Protein AF-A0A938ZE72-F1 (afdb_monomer_lite)

Radius of gyration: 12.66 Å; chains: 1; bounding box: 31×26×32 Å

Sequence (88 aa):
MTIALSVCLETAVMIRIREIKQSGYMSDYLLESVKETADLIAYSGDTLLFDNKKSGAIFNKVAMAIAVMSFQPNGIEIFGFKFESRFE

pLDDT: mean 76.98, std 13.49, range [44.22, 94.12]

Secondary structure (DSSP, 8-state):
--HHHHHHHHHHHHHHHHHHHHHTS--HHHHHHHHHHHHHHHHHHHHTTT-TTTHHHHHHHHHHHHHHHTTSTT-EEETTEEE-----

Foldseek 3Di:
DCVVLVVVLVVLLVVLLVVCLVVLHDDPVLVVLLVVLVVVVVVCPPVLPPDPPCNVVNSNSNSSSLNVQLQPVQRDADPNDGRHHHHD

Structure (mmCIF, N/CA/C/O backbone):
data_AF-A0A938ZE72-F1
#
_entry.id   AF-A0A938ZE72-F1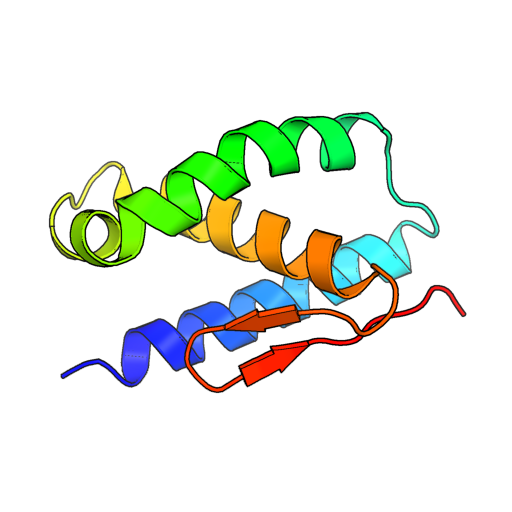
#
loop_
_atom_site.group_PDB
_atom_site.id
_atom_site.type_symbol
_atom_site.label_atom_id
_atom_site.label_alt_id
_atom_site.label_comp_id
_atom_site.label_asym_id
_atom_site.label_entity_id
_atom_site.label_seq_id
_atom_site.pdbx_PDB_ins_code
_atom_site.Cartn_x
_atom_site.Cartn_y
_atom_site.Cartn_z
_atom_site.occupancy
_atom_site.B_iso_or_equiv
_atom_site.auth_seq_id
_atom_site.auth_comp_id
_atom_site.auth_asym_id
_atom_site.auth_atom_id
_atom_site.pdbx_PDB_model_num
ATOM 1 N N . MET A 1 1 ? 12.598 -12.351 -15.507 1.00 44.22 1 MET A N 1
ATOM 2 C CA . MET A 1 1 ? 13.467 -12.071 -14.342 1.00 44.22 1 MET A CA 1
ATOM 3 C C . MET A 1 1 ? 12.760 -11.006 -13.509 1.00 44.22 1 MET A C 1
ATOM 5 O O . MET A 1 1 ? 13.115 -9.843 -13.569 1.00 44.22 1 MET A O 1
ATOM 9 N N . THR A 1 2 ? 11.671 -11.400 -12.841 1.00 56.25 2 THR A N 1
ATOM 10 C CA . THR A 1 2 ? 10.620 -10.465 -12.368 1.00 56.25 2 THR A CA 1
ATOM 11 C C . THR A 1 2 ? 10.196 -10.736 -10.916 1.00 56.25 2 THR A C 1
ATOM 13 O O . THR A 1 2 ? 9.534 -9.910 -10.302 1.00 56.25 2 THR A O 1
ATOM 16 N N . ILE A 1 3 ? 10.634 -11.869 -10.350 1.00 61.66 3 ILE A N 1
ATOM 17 C CA . ILE A 1 3 ? 10.239 -12.375 -9.023 1.00 61.66 3 ILE A CA 1
ATOM 18 C C . ILE A 1 3 ? 10.841 -11.533 -7.887 1.00 61.66 3 ILE A C 1
ATOM 20 O O . ILE A 1 3 ? 10.205 -11.317 -6.863 1.00 61.66 3 ILE A O 1
ATOM 24 N N . ALA A 1 4 ? 12.063 -11.019 -8.059 1.00 71.31 4 ALA A N 1
ATOM 25 C CA . ALA A 1 4 ? 12.734 -10.265 -7.000 1.00 71.31 4 ALA A CA 1
ATOM 26 C C . ALA A 1 4 ? 12.021 -8.937 -6.692 1.00 71.31 4 ALA A C 1
ATOM 28 O O . ALA A 1 4 ? 11.863 -8.578 -5.530 1.00 71.31 4 ALA A O 1
ATOM 29 N N . LEU A 1 5 ? 11.545 -8.230 -7.722 1.00 73.31 5 LEU A N 1
ATOM 30 C CA . LEU A 1 5 ? 10.867 -6.947 -7.542 1.00 73.31 5 LEU A CA 1
ATOM 31 C C . LEU A 1 5 ? 9.497 -7.119 -6.882 1.00 73.31 5 LEU A C 1
ATOM 33 O O . LEU A 1 5 ? 9.146 -6.342 -5.999 1.00 73.31 5 LEU A O 1
ATOM 37 N N . SER A 1 6 ? 8.748 -8.147 -7.282 1.00 75.88 6 SER A N 1
ATOM 38 C CA . SER A 1 6 ? 7.421 -8.418 -6.736 1.00 75.88 6 SER A CA 1
ATOM 39 C C . SER A 1 6 ? 7.486 -8.832 -5.259 1.00 75.88 6 SER A C 1
ATOM 41 O O . SER A 1 6 ? 6.690 -8.344 -4.465 1.00 75.88 6 SER A O 1
ATOM 43 N N . VAL A 1 7 ? 8.493 -9.622 -4.862 1.00 82.31 7 VAL A N 1
ATOM 44 C CA . VAL A 1 7 ? 8.737 -9.994 -3.452 1.00 82.31 7 VAL A CA 1
ATOM 45 C C . VAL A 1 7 ? 9.217 -8.799 -2.617 1.00 82.31 7 VAL A C 1
ATOM 47 O O . VAL A 1 7 ? 8.773 -8.599 -1.484 1.00 82.31 7 VAL A O 1
ATOM 50 N N . CYS A 1 8 ? 10.09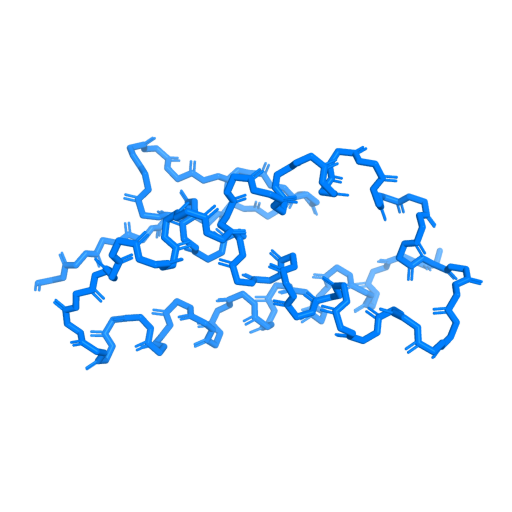6 -7.954 -3.169 1.00 85.69 8 CYS A N 1
ATOM 51 C CA . CYS A 1 8 ? 10.483 -6.708 -2.506 1.00 85.69 8 CYS A CA 1
ATOM 52 C C . CYS A 1 8 ? 9.268 -5.798 -2.288 1.00 85.69 8 CYS A C 1
ATOM 54 O O . CYS A 1 8 ? 9.135 -5.196 -1.222 1.00 85.69 8 CYS A O 1
ATOM 56 N N . LEU A 1 9 ? 8.389 -5.693 -3.290 1.00 84.62 9 LEU A N 1
ATOM 57 C CA . LEU A 1 9 ? 7.191 -4.866 -3.214 1.00 84.62 9 LEU A CA 1
ATOM 58 C C . LEU A 1 9 ? 6.218 -5.396 -2.165 1.00 84.62 9 LEU A C 1
ATOM 60 O O . LEU A 1 9 ? 5.767 -4.618 -1.333 1.00 84.62 9 LEU A O 1
ATOM 64 N N . GLU A 1 10 ? 5.959 -6.702 -2.149 1.00 89.88 10 GLU A N 1
ATOM 65 C CA . GLU A 1 10 ? 5.155 -7.353 -1.111 1.00 89.88 10 GLU A CA 1
ATOM 66 C C . GLU A 1 10 ? 5.677 -7.013 0.291 1.00 89.88 10 GLU A C 1
ATOM 68 O O . GLU A 1 10 ? 4.930 -6.533 1.144 1.00 89.88 10 GLU A O 1
ATOM 73 N N . THR A 1 11 ? 6.984 -7.172 0.511 1.00 91.00 11 THR A N 1
ATOM 74 C CA . THR A 1 11 ? 7.612 -6.859 1.802 1.00 91.00 11 THR A CA 1
ATOM 75 C C . THR A 1 11 ? 7.434 -5.383 2.169 1.00 91.00 11 THR A C 1
ATOM 77 O O . THR A 1 11 ? 7.079 -5.057 3.303 1.00 91.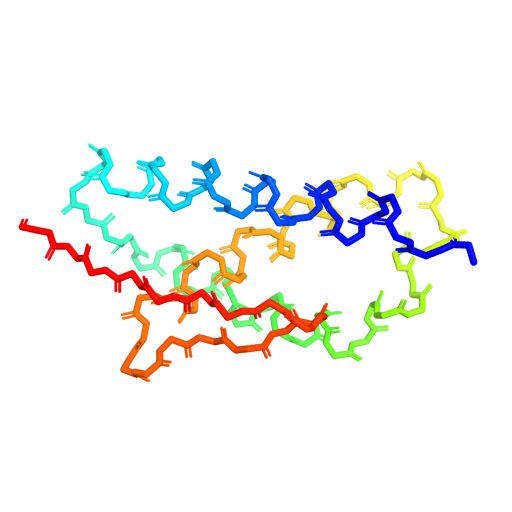00 11 THR A O 1
ATOM 80 N N . ALA A 1 12 ? 7.641 -4.474 1.212 1.00 91.06 12 ALA A N 1
ATOM 81 C CA . ALA A 1 12 ? 7.469 -3.042 1.431 1.00 91.06 12 ALA A CA 1
ATOM 82 C C . ALA A 1 12 ? 6.016 -2.679 1.777 1.00 91.06 12 ALA A C 1
ATOM 84 O O . ALA A 1 12 ? 5.786 -1.894 2.696 1.00 91.06 12 ALA A O 1
ATOM 85 N N . VAL A 1 13 ? 5.040 -3.280 1.092 1.00 92.06 13 VAL A N 1
ATOM 86 C CA . VAL A 1 13 ? 3.607 -3.105 1.371 1.00 92.06 13 VAL A CA 1
ATOM 87 C C . VAL A 1 13 ? 3.278 -3.549 2.795 1.00 92.06 13 VAL A C 1
ATOM 89 O O . VAL A 1 13 ? 2.637 -2.805 3.536 1.00 92.06 13 VAL A O 1
ATOM 92 N N . MET A 1 14 ? 3.772 -4.713 3.220 1.00 92.50 14 MET A N 1
ATOM 93 C CA . MET A 1 14 ? 3.532 -5.237 4.569 1.00 92.50 14 MET A CA 1
ATOM 94 C C . MET A 1 14 ? 4.098 -4.323 5.665 1.00 92.50 14 MET A C 1
ATOM 96 O O . MET A 1 14 ? 3.447 -4.115 6.693 1.00 92.50 14 MET A O 1
ATOM 100 N N . ILE A 1 15 ? 5.271 -3.721 5.441 1.00 93.06 15 ILE A N 1
ATOM 101 C CA . ILE A 1 15 ? 5.839 -2.716 6.354 1.00 93.06 15 ILE A CA 1
ATOM 102 C C . ILE A 1 15 ? 4.904 -1.504 6.463 1.00 93.06 15 ILE A C 1
ATOM 104 O O . ILE A 1 15 ? 4.586 -1.082 7.573 1.00 93.06 15 ILE A O 1
ATOM 108 N N . ARG A 1 16 ? 4.398 -0.984 5.338 1.00 91.81 16 ARG A N 1
ATOM 109 C CA . ARG A 1 16 ? 3.472 0.163 5.336 1.00 91.81 16 ARG A CA 1
ATOM 110 C C . ARG A 1 16 ? 2.142 -0.147 6.018 1.00 91.81 16 ARG A C 1
ATOM 112 O O . ARG A 1 16 ? 1.660 0.672 6.793 1.00 91.81 16 ARG A O 1
ATOM 119 N N . ILE A 1 17 ? 1.572 -1.332 5.796 1.00 92.25 17 ILE A N 1
ATOM 120 C CA . ILE A 1 17 ? 0.357 -1.780 6.497 1.00 92.25 17 ILE A CA 1
ATOM 121 C C . ILE A 1 17 ? 0.584 -1.761 8.011 1.00 92.25 17 ILE A C 1
ATOM 123 O O . ILE A 1 17 ? -0.262 -1.273 8.760 1.00 92.25 17 ILE A O 1
ATOM 127 N N . ARG A 1 18 ? 1.738 -2.258 8.472 1.00 92.00 18 ARG A N 1
ATOM 128 C CA . ARG A 1 18 ? 2.094 -2.240 9.894 1.00 92.00 18 ARG A CA 1
ATOM 129 C C . ARG A 1 18 ? 2.214 -0.818 10.437 1.00 92.00 18 ARG A C 1
ATOM 131 O O . ARG A 1 18 ? 1.686 -0.561 11.513 1.00 92.00 18 ARG A O 1
ATOM 138 N N . GLU A 1 19 ? 2.872 0.087 9.717 1.00 90.06 19 GLU A N 1
ATOM 139 C CA . GLU A 1 19 ? 2.992 1.501 10.105 1.00 90.06 19 GLU A CA 1
ATOM 140 C C . GLU A 1 19 ? 1.615 2.168 10.231 1.00 90.06 19 GLU A C 1
ATOM 142 O O . GLU A 1 19 ? 1.331 2.830 11.229 1.00 90.06 19 GLU A O 1
ATOM 147 N N . ILE A 1 20 ? 0.725 1.927 9.264 1.00 89.56 20 ILE A N 1
ATOM 148 C CA . ILE A 1 20 ? -0.657 2.416 9.287 1.00 89.56 20 ILE A CA 1
ATOM 149 C C . ILE A 1 20 ? -1.395 1.877 10.517 1.00 89.56 20 ILE A C 1
ATOM 151 O O . ILE A 1 20 ? -1.980 2.652 11.272 1.00 89.56 20 ILE A O 1
ATOM 155 N N . LYS A 1 21 ? -1.335 0.563 10.769 1.00 89.88 21 LYS A N 1
ATOM 156 C CA . LYS A 1 21 ? -1.962 -0.040 11.954 1.00 89.88 21 LYS A CA 1
ATOM 157 C C . LYS A 1 21 ? -1.412 0.551 13.254 1.00 89.88 21 LYS A C 1
ATOM 159 O O . LYS A 1 21 ? -2.188 0.848 14.153 1.00 89.88 21 LYS A O 1
ATOM 164 N N . GLN A 1 22 ? -0.098 0.764 13.344 1.00 89.25 22 GLN A N 1
ATOM 165 C CA . GLN A 1 22 ? 0.547 1.374 14.512 1.00 89.25 22 GLN A CA 1
ATOM 166 C C . GLN A 1 22 ? 0.117 2.823 14.741 1.00 89.25 22 GLN A C 1
ATOM 168 O O . GLN A 1 22 ? 0.018 3.248 15.888 1.00 89.25 22 GLN A O 1
ATOM 173 N N . SER A 1 23 ? -0.150 3.576 13.671 1.00 85.75 23 SER A N 1
ATOM 174 C CA . SER A 1 23 ? -0.675 4.938 13.790 1.00 85.75 23 SER A CA 1
ATOM 175 C C . SER A 1 23 ? -2.125 4.981 14.288 1.00 85.75 23 SER A C 1
ATOM 177 O O . SER A 1 23 ? -2.551 6.003 14.816 1.00 85.75 23 SER A O 1
ATOM 179 N N . GLY A 1 24 ? -2.872 3.878 14.159 1.00 81.81 24 GLY A N 1
ATOM 180 C CA . GLY A 1 24 ? -4.250 3.742 14.640 1.00 81.81 24 GLY A CA 1
ATOM 181 C C . GLY A 1 24 ? -5.303 4.465 13.795 1.00 81.81 24 GLY A C 1
ATOM 182 O O . GLY A 1 24 ? -6.489 4.358 14.092 1.00 81.81 24 GLY A O 1
ATOM 183 N N . TYR A 1 25 ? -4.908 5.188 12.744 1.00 77.56 25 TYR A N 1
ATOM 184 C CA . TYR A 1 25 ? -5.832 5.849 11.827 1.00 77.56 25 TYR A CA 1
ATOM 185 C C . TYR A 1 25 ? -5.225 5.983 10.428 1.00 77.56 25 TYR A C 1
ATOM 187 O O . TYR A 1 25 ? -4.011 6.045 10.256 1.00 77.56 25 TYR A O 1
ATOM 195 N N . MET A 1 26 ? -6.081 6.061 9.409 1.00 79.75 26 MET A N 1
ATOM 196 C CA . MET A 1 26 ? -5.665 6.450 8.063 1.00 79.75 26 MET A CA 1
ATOM 197 C C . MET A 1 26 ? -5.906 7.945 7.891 1.00 79.75 26 MET A C 1
ATOM 199 O O . MET A 1 26 ? -7.044 8.389 8.006 1.00 79.75 26 MET A O 1
ATOM 203 N N . SER A 1 27 ? -4.854 8.733 7.659 1.00 76.88 27 SER A N 1
ATOM 204 C CA . SER A 1 27 ? -5.020 10.175 7.457 1.00 76.88 27 SER A CA 1
ATOM 205 C C . SER A 1 27 ? -5.644 10.484 6.091 1.00 76.88 27 SER A C 1
ATOM 207 O O . SER A 1 27 ? -5.365 9.802 5.102 1.00 76.88 27 SER A O 1
ATOM 209 N N . ASP A 1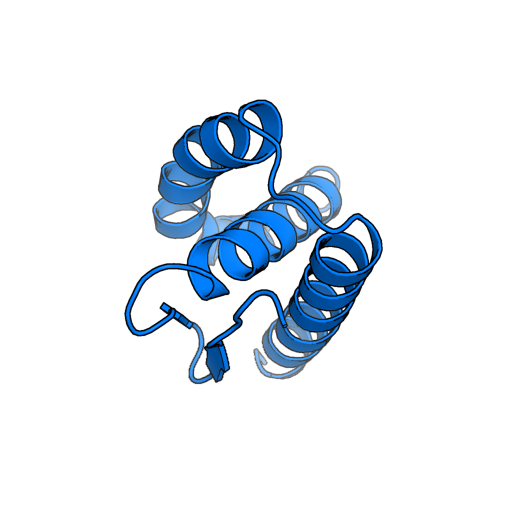 28 ? -6.432 11.558 6.008 1.00 73.12 28 ASP A N 1
ATOM 210 C CA . ASP A 1 28 ? -7.009 12.027 4.737 1.00 73.12 28 ASP A CA 1
ATOM 211 C C . ASP A 1 28 ? -5.921 12.366 3.704 1.00 73.12 28 ASP A C 1
ATOM 213 O O . ASP A 1 28 ? -6.069 12.100 2.513 1.00 73.12 28 ASP A O 1
ATOM 217 N N . TYR A 1 29 ? -4.769 12.851 4.177 1.00 67.38 29 TYR A N 1
ATOM 218 C CA . TYR A 1 29 ? -3.582 13.101 3.358 1.00 67.38 29 TYR A CA 1
ATOM 219 C C . TYR A 1 29 ? -3.028 11.826 2.698 1.00 67.38 29 TYR A C 1
ATOM 221 O O . TYR A 1 29 ? -2.594 11.856 1.542 1.00 67.38 29 TYR A O 1
ATOM 229 N N . LEU A 1 30 ? -3.050 10.691 3.410 1.00 70.50 30 LEU A N 1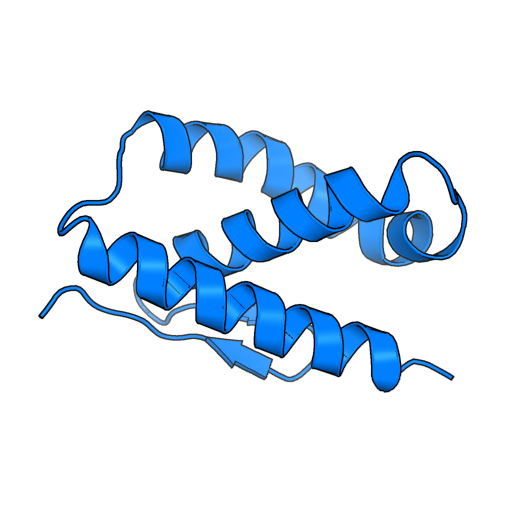
ATOM 230 C CA . LEU A 1 30 ? -2.653 9.399 2.845 1.00 70.50 30 LEU A CA 1
ATOM 231 C C . LEU A 1 30 ? -3.637 8.966 1.756 1.00 70.50 30 LEU A C 1
ATOM 233 O O . LEU A 1 30 ? -3.198 8.529 0.696 1.00 70.50 30 LEU A O 1
ATOM 237 N N . LEU A 1 31 ? -4.943 9.136 1.980 1.00 72.44 31 LEU A N 1
ATOM 238 C CA . LEU A 1 31 ? -5.981 8.799 0.999 1.00 72.44 31 LEU A CA 1
ATOM 239 C C . LEU A 1 31 ? -5.880 9.646 -0.279 1.00 72.44 31 LEU A C 1
ATOM 241 O O . LEU A 1 31 ? -6.027 9.115 -1.380 1.00 72.44 31 LEU A O 1
ATOM 245 N N . GLU A 1 32 ? -5.599 10.942 -0.155 1.00 71.69 32 GLU A N 1
ATOM 246 C CA . GLU A 1 32 ? -5.422 11.841 -1.299 1.00 71.69 32 GLU A CA 1
ATOM 247 C C . GLU A 1 32 ? -4.162 11.493 -2.107 1.00 71.69 32 GLU A C 1
ATOM 249 O O . GLU A 1 32 ? -4.226 11.332 -3.327 1.00 71.69 32 GLU A O 1
ATOM 254 N N . SER A 1 33 ? -3.049 11.222 -1.418 1.00 66.62 33 SER A N 1
ATOM 255 C CA . SER A 1 33 ? -1.784 10.797 -2.040 1.00 66.62 33 SER A CA 1
ATOM 256 C C . SER A 1 33 ? -1.901 9.473 -2.812 1.00 66.62 33 SER A C 1
ATOM 258 O O . SER A 1 33 ? -1.153 9.216 -3.761 1.00 66.62 33 SER A O 1
ATOM 260 N N . VAL A 1 34 ? -2.838 8.605 -2.419 1.00 71.12 34 VAL A N 1
ATOM 261 C CA . VAL A 1 34 ? -3.085 7.318 -3.088 1.00 71.12 34 VAL A CA 1
ATOM 262 C C . VAL A 1 34 ? -3.782 7.510 -4.425 1.00 71.12 34 VAL A C 1
ATOM 264 O O . VAL A 1 34 ? -3.440 6.797 -5.364 1.00 71.12 34 VAL A O 1
ATOM 267 N N . LYS A 1 35 ? -4.695 8.483 -4.555 1.00 70.62 35 LYS A N 1
ATOM 268 C CA . LYS A 1 35 ? -5.369 8.768 -5.833 1.00 70.62 35 LYS A CA 1
ATOM 269 C C . LYS A 1 35 ? -4.369 9.161 -6.915 1.00 70.62 35 LYS A C 1
ATOM 271 O O . LYS A 1 35 ? -4.384 8.576 -7.990 1.00 70.62 35 LYS A O 1
ATOM 276 N N . GLU A 1 36 ? -3.436 10.053 -6.590 1.00 66.56 36 GLU A N 1
ATOM 277 C CA . GLU A 1 36 ? -2.352 10.451 -7.502 1.00 66.56 36 GLU A CA 1
ATOM 278 C C . GLU A 1 36 ? -1.429 9.277 -7.870 1.00 66.56 36 GLU A C 1
ATOM 280 O O . GLU A 1 36 ? -0.800 9.255 -8.928 1.00 66.56 36 GLU A O 1
ATOM 285 N N . THR A 1 37 ? -1.332 8.286 -6.983 1.00 67.19 37 THR A N 1
ATOM 286 C CA . THR A 1 37 ? -0.462 7.124 -7.165 1.00 67.19 37 THR A CA 1
ATOM 287 C C . THR A 1 37 ? -1.161 5.967 -7.882 1.00 67.19 37 THR A C 1
ATOM 289 O O . THR A 1 37 ? -0.483 5.170 -8.522 1.00 67.19 37 THR A O 1
ATOM 292 N N . ALA A 1 38 ? -2.490 5.865 -7.841 1.00 63.25 38 ALA A N 1
ATOM 293 C CA . ALA A 1 38 ? -3.245 4.851 -8.577 1.00 63.25 38 ALA A CA 1
ATOM 294 C C . ALA A 1 38 ? -3.045 4.996 -10.095 1.00 63.25 38 ALA A C 1
ATOM 296 O O . ALA A 1 38 ? -2.768 4.006 -10.777 1.00 63.25 38 ALA A O 1
ATOM 297 N N . ASP A 1 39 ? -3.053 6.236 -10.592 1.00 62.84 39 ASP A N 1
ATOM 298 C CA . ASP A 1 39 ? -2.724 6.553 -11.987 1.00 62.84 39 ASP A CA 1
ATOM 299 C C . ASP A 1 39 ? -1.280 6.152 -12.324 1.00 62.84 39 ASP A C 1
ATOM 301 O O . ASP A 1 39 ? -0.995 5.607 -13.394 1.00 62.84 39 ASP A O 1
ATOM 305 N N . LEU A 1 40 ? -0.359 6.333 -11.369 1.00 62.66 40 LEU A N 1
ATOM 306 C CA . LEU A 1 40 ? 1.020 5.873 -11.505 1.00 62.66 40 LEU A CA 1
ATOM 307 C C . LEU A 1 40 ? 1.122 4.347 -11.494 1.00 62.66 40 LEU A C 1
ATOM 309 O O . LEU A 1 40 ? 1.909 3.827 -12.270 1.00 62.66 40 LEU A O 1
ATOM 313 N N . ILE A 1 41 ? 0.365 3.606 -10.683 1.00 63.50 41 ILE A N 1
ATOM 314 C CA . ILE A 1 41 ? 0.402 2.131 -10.665 1.00 63.50 41 ILE A CA 1
ATOM 315 C C . ILE A 1 41 ? -0.015 1.565 -12.024 1.00 63.50 41 ILE A C 1
ATOM 317 O O . ILE A 1 41 ? 0.675 0.690 -12.549 1.00 63.50 41 ILE A O 1
ATOM 321 N N . ALA A 1 42 ? -1.087 2.101 -12.615 1.00 61.62 42 ALA A N 1
ATOM 322 C CA . ALA A 1 42 ? -1.554 1.695 -13.939 1.00 61.62 42 ALA A CA 1
ATOM 323 C C . ALA A 1 42 ? -0.509 1.970 -15.037 1.00 61.62 42 ALA A C 1
ATOM 325 O O . ALA A 1 42 ? -0.359 1.178 -15.964 1.00 61.62 42 ALA A O 1
ATOM 326 N N . TYR A 1 43 ? 0.251 3.062 -14.907 1.00 54.09 43 TYR A N 1
ATOM 327 C CA . TYR A 1 43 ? 1.274 3.477 -15.872 1.00 54.09 43 TYR A CA 1
ATOM 328 C C . TYR A 1 43 ? 2.671 2.861 -15.623 1.00 54.09 43 TYR A C 1
ATOM 330 O O . TYR A 1 43 ? 3.498 2.753 -16.530 1.00 54.09 43 TYR A O 1
ATOM 338 N N . SER A 1 44 ? 2.983 2.469 -14.384 1.00 54.59 44 SER A N 1
ATOM 339 C CA . SER A 1 44 ? 4.360 2.195 -13.937 1.00 54.59 44 SER A CA 1
ATOM 340 C C . SER A 1 44 ? 4.752 0.726 -13.911 1.00 54.59 44 SER A C 1
ATOM 342 O O . SER A 1 44 ? 5.887 0.447 -13.531 1.00 54.59 44 SER A O 1
ATOM 344 N N . GLY A 1 45 ? 3.889 -0.198 -14.347 1.00 55.22 45 GLY A N 1
ATOM 345 C CA . GLY A 1 45 ? 4.293 -1.593 -14.566 1.00 55.22 45 GLY A CA 1
ATOM 346 C C . GLY A 1 45 ? 5.575 -1.693 -15.408 1.00 55.22 45 GLY A C 1
ATOM 347 O O . GLY A 1 45 ? 6.494 -2.420 -15.037 1.00 55.22 45 GLY A O 1
ATOM 348 N N . ASP A 1 46 ? 5.682 -0.853 -16.444 1.00 53.34 46 ASP A N 1
ATOM 349 C CA . ASP A 1 46 ? 6.893 -0.712 -17.261 1.00 53.34 46 ASP A CA 1
ATOM 350 C C . ASP A 1 46 ? 7.881 0.326 -16.696 1.00 53.34 46 ASP A C 1
ATOM 352 O O . ASP A 1 46 ? 9.086 0.096 -16.680 1.00 53.34 46 ASP A O 1
ATOM 356 N N . THR A 1 47 ? 7.411 1.464 -16.173 1.00 54.62 47 THR A N 1
ATOM 357 C CA . THR A 1 47 ? 8.304 2.577 -15.773 1.00 54.62 47 THR A CA 1
ATOM 358 C C . THR A 1 47 ? 9.131 2.281 -14.511 1.00 54.62 47 THR A C 1
ATOM 360 O O . THR A 1 47 ? 10.256 2.770 -14.383 1.00 54.62 47 THR A O 1
ATOM 363 N N . LEU A 1 48 ? 8.635 1.435 -13.597 1.00 58.28 48 LEU A N 1
ATOM 364 C CA . LEU A 1 48 ? 9.384 0.969 -12.417 1.00 58.28 48 LEU A CA 1
ATOM 365 C C . LEU A 1 48 ? 10.703 0.269 -12.789 1.00 58.28 48 LEU A C 1
ATOM 367 O O . LEU A 1 48 ? 11.626 0.256 -11.974 1.00 58.28 48 LEU A O 1
ATOM 371 N N . LEU A 1 49 ? 10.796 -0.295 -13.999 1.00 52.69 49 LEU A N 1
ATOM 372 C CA . LEU A 1 49 ? 11.917 -1.124 -14.441 1.00 52.69 49 LEU A CA 1
ATOM 373 C C . LEU A 1 49 ? 13.057 -0.343 -15.121 1.00 52.69 49 LEU A C 1
ATOM 375 O O . LEU A 1 49 ? 14.156 -0.889 -15.215 1.00 52.69 49 LEU A O 1
ATOM 379 N N . PHE A 1 50 ? 12.845 0.903 -15.576 1.00 53.28 50 PHE A N 1
ATOM 380 C CA . PHE A 1 50 ? 13.769 1.546 -16.532 1.00 53.28 50 PHE A CA 1
ATOM 381 C C . PHE A 1 50 ? 14.389 2.900 -16.127 1.00 53.28 50 PHE A C 1
ATOM 383 O O . PHE A 1 50 ? 15.257 3.374 -16.858 1.00 53.28 50 PHE A O 1
ATOM 390 N N . ASP A 1 51 ? 14.043 3.520 -14.987 1.00 50.47 51 ASP A N 1
ATOM 391 C CA . ASP A 1 51 ? 14.656 4.805 -14.575 1.00 50.47 51 ASP A CA 1
ATOM 392 C C . ASP A 1 51 ? 15.256 4.784 -13.151 1.00 50.47 51 ASP A C 1
ATOM 394 O O . ASP A 1 51 ? 14.572 4.955 -12.139 1.00 50.47 51 ASP A O 1
ATOM 398 N N . ASN A 1 52 ? 16.580 4.608 -13.077 1.00 55.34 52 ASN A N 1
ATOM 399 C CA . ASN A 1 52 ? 17.358 4.332 -11.859 1.00 55.34 52 ASN A CA 1
ATOM 400 C C . ASN A 1 52 ? 17.351 5.436 -10.781 1.00 55.34 52 ASN A C 1
ATOM 402 O O . ASN A 1 52 ? 17.733 5.160 -9.646 1.00 55.34 52 ASN A O 1
ATOM 406 N N . LYS A 1 53 ? 16.951 6.680 -11.091 1.00 53.59 53 LYS A N 1
ATOM 407 C CA . LYS A 1 53 ? 16.892 7.775 -10.092 1.00 53.59 53 LYS A CA 1
ATOM 408 C C . LYS A 1 53 ? 15.491 8.044 -9.545 1.00 53.59 53 LYS A C 1
ATOM 410 O O . LYS A 1 53 ? 15.372 8.553 -8.433 1.00 53.59 53 LYS A O 1
ATOM 415 N N . LYS A 1 54 ? 14.437 7.711 -10.296 1.00 59.75 54 LYS A N 1
ATOM 416 C CA . LYS A 1 54 ? 13.036 7.895 -9.873 1.00 59.75 54 LYS A CA 1
ATOM 417 C C . LYS A 1 54 ? 12.388 6.597 -9.391 1.00 59.75 54 LYS A C 1
ATOM 419 O O . LYS A 1 54 ? 11.395 6.661 -8.667 1.00 59.75 54 LYS A O 1
ATOM 424 N N . SER A 1 55 ? 12.976 5.443 -9.713 1.00 66.50 55 SER A N 1
ATOM 425 C CA . SER A 1 55 ? 12.449 4.117 -9.374 1.00 66.50 55 SER A CA 1
ATOM 426 C C . SER A 1 55 ? 12.205 3.924 -7.877 1.00 66.50 55 SER A C 1
ATOM 428 O O . SER A 1 55 ? 11.130 3.475 -7.502 1.00 66.50 55 SER A O 1
ATOM 430 N N . GLY A 1 56 ? 13.134 4.328 -7.003 1.00 69.06 56 GLY A N 1
ATOM 431 C CA . GLY A 1 56 ? 12.983 4.152 -5.552 1.00 69.06 56 GLY A CA 1
ATOM 432 C C . GLY A 1 56 ? 11.853 4.988 -4.936 1.00 69.06 56 GLY A C 1
ATOM 433 O O . GLY A 1 56 ? 11.132 4.521 -4.054 1.00 69.06 56 GLY A O 1
ATOM 434 N N . ALA A 1 57 ? 11.659 6.221 -5.413 1.00 74.94 57 ALA A N 1
ATOM 435 C CA . ALA A 1 57 ? 10.563 7.076 -4.957 1.00 74.94 57 ALA A CA 1
ATOM 436 C C . ALA A 1 57 ? 9.208 6.550 -5.451 1.00 74.94 57 ALA A C 1
ATOM 438 O O . ALA A 1 57 ? 8.250 6.498 -4.682 1.00 74.94 57 ALA A O 1
ATOM 439 N N . ILE A 1 58 ? 9.148 6.107 -6.710 1.00 77.62 58 ILE A N 1
ATOM 440 C CA . ILE A 1 58 ? 7.950 5.495 -7.297 1.00 77.62 58 ILE A CA 1
ATOM 441 C C . ILE A 1 58 ? 7.618 4.188 -6.573 1.00 77.62 58 ILE A C 1
ATOM 443 O O . ILE A 1 58 ? 6.478 3.996 -6.175 1.00 77.62 58 ILE A O 1
ATOM 447 N N . PHE A 1 59 ? 8.607 3.335 -6.306 1.00 81.88 59 PHE A N 1
ATOM 448 C CA . PHE A 1 59 ? 8.428 2.080 -5.578 1.00 81.88 59 PHE A CA 1
ATOM 449 C C . PHE A 1 59 ? 7.814 2.299 -4.192 1.00 81.88 59 PHE A C 1
ATOM 451 O O . PHE A 1 59 ? 6.834 1.651 -3.836 1.00 81.88 59 PHE A O 1
ATOM 458 N N . ASN A 1 60 ? 8.341 3.260 -3.426 1.00 82.75 60 ASN A N 1
ATOM 459 C CA . ASN A 1 60 ? 7.795 3.595 -2.112 1.00 82.75 60 ASN A CA 1
ATOM 460 C C . ASN A 1 60 ? 6.358 4.122 -2.190 1.00 82.75 60 ASN A C 1
ATOM 462 O O . ASN A 1 60 ? 5.530 3.752 -1.358 1.00 82.75 60 ASN A O 1
ATOM 466 N N . LYS A 1 61 ? 6.058 4.965 -3.186 1.00 83.31 61 LYS A N 1
ATOM 467 C CA . LYS A 1 61 ? 4.699 5.463 -3.421 1.00 83.31 61 LYS A CA 1
ATOM 468 C C . LYS A 1 61 ? 3.747 4.320 -3.759 1.00 83.31 61 LYS A C 1
ATOM 470 O O . LYS A 1 61 ? 2.700 4.209 -3.133 1.00 83.31 61 LYS A O 1
ATOM 475 N N . VAL A 1 62 ? 4.134 3.438 -4.679 1.00 84.50 62 VAL A N 1
ATOM 476 C CA . VAL A 1 62 ? 3.346 2.260 -5.067 1.00 84.50 62 VAL A CA 1
ATOM 477 C C . VAL A 1 62 ? 3.095 1.353 -3.862 1.00 84.50 62 VAL A C 1
ATOM 479 O O . VAL A 1 62 ? 1.952 0.974 -3.621 1.00 84.50 62 VAL A O 1
ATOM 482 N N . ALA A 1 63 ? 4.119 1.071 -3.052 1.00 88.69 63 ALA A N 1
ATOM 483 C CA . ALA A 1 63 ? 3.965 0.274 -1.837 1.00 88.69 63 ALA A CA 1
ATOM 484 C C . ALA A 1 63 ? 2.976 0.910 -0.842 1.00 88.69 63 ALA A C 1
ATOM 486 O O . ALA A 1 63 ? 2.119 0.217 -0.298 1.00 88.69 63 ALA A O 1
ATOM 487 N N . MET A 1 64 ? 3.053 2.230 -0.633 1.00 88.31 64 MET A N 1
ATOM 488 C CA . MET A 1 64 ? 2.107 2.955 0.222 1.00 88.31 64 MET A CA 1
ATOM 489 C C . MET A 1 64 ? 0.682 2.918 -0.342 1.00 88.31 64 MET A C 1
ATOM 491 O O . MET A 1 64 ? -0.271 2.686 0.397 1.00 88.31 64 MET A O 1
ATOM 495 N N . ALA A 1 65 ? 0.528 3.102 -1.652 1.00 86.69 65 ALA A N 1
ATOM 496 C CA . ALA A 1 65 ? -0.771 3.086 -2.306 1.00 86.69 65 ALA A CA 1
ATOM 497 C C . ALA A 1 65 ? -1.460 1.720 -2.195 1.00 86.69 65 ALA A C 1
ATOM 499 O O . ALA A 1 65 ? -2.628 1.652 -1.819 1.00 86.69 65 ALA A O 1
ATOM 500 N N . ILE A 1 66 ? -0.726 0.631 -2.437 1.00 88.88 66 ILE A N 1
ATOM 501 C CA . ILE A 1 66 ? -1.233 -0.734 -2.238 1.00 88.88 66 ILE A CA 1
ATOM 502 C C . ILE A 1 66 ? -1.581 -0.963 -0.761 1.00 88.88 66 ILE A C 1
ATOM 504 O O . ILE A 1 66 ? -2.641 -1.510 -0.461 1.00 88.88 66 ILE A O 1
ATOM 508 N N . ALA A 1 67 ? -0.736 -0.504 0.168 1.00 91.31 67 ALA A N 1
ATOM 509 C CA . ALA A 1 67 ? -0.998 -0.634 1.596 1.00 91.31 67 ALA A CA 1
ATOM 510 C C . ALA A 1 67 ? -2.300 0.062 2.007 1.00 91.31 67 ALA A C 1
ATOM 512 O O . ALA A 1 67 ? -3.111 -0.555 2.686 1.00 91.31 67 ALA A O 1
ATOM 513 N N . VAL A 1 68 ? -2.552 1.290 1.552 1.00 89.31 68 VAL A N 1
ATOM 514 C CA . VAL A 1 68 ? -3.818 2.000 1.802 1.00 89.31 68 VAL A CA 1
ATOM 515 C C . VAL A 1 68 ? -5.004 1.283 1.156 1.00 89.31 68 VAL A C 1
ATOM 517 O O . VAL A 1 68 ? -6.022 1.071 1.814 1.00 89.31 68 VAL A O 1
ATOM 520 N N . MET A 1 69 ? -4.876 0.852 -0.103 1.00 87.81 69 MET A N 1
ATOM 521 C CA . MET A 1 69 ? -5.940 0.118 -0.798 1.00 87.81 69 MET A CA 1
ATOM 522 C C . MET A 1 69 ? -6.280 -1.212 -0.114 1.00 87.81 69 MET A C 1
ATOM 524 O O . MET A 1 69 ? -7.433 -1.630 -0.153 1.00 87.81 69 MET A O 1
ATOM 528 N N . SER A 1 70 ? -5.333 -1.836 0.594 1.00 91.88 70 SER A N 1
ATOM 529 C CA . SER A 1 70 ? -5.606 -3.055 1.364 1.00 91.88 70 SER A CA 1
ATOM 530 C C . SER A 1 70 ? -6.642 -2.864 2.481 1.00 91.88 70 SER A C 1
ATOM 532 O O . SER A 1 70 ? -7.261 -3.843 2.882 1.00 91.88 70 SER A O 1
ATOM 534 N N . PHE A 1 71 ? -6.870 -1.632 2.957 1.00 89.38 71 PHE A N 1
ATOM 535 C CA . PHE A 1 71 ? -7.893 -1.313 3.966 1.00 89.38 71 PHE A CA 1
ATOM 536 C C . PHE A 1 71 ? -9.285 -1.045 3.371 1.00 89.38 71 PHE A C 1
ATOM 538 O O . PHE A 1 71 ? -10.243 -0.851 4.120 1.00 89.38 71 PHE A O 1
ATOM 545 N N . GLN A 1 72 ? -9.421 -1.018 2.041 1.00 86.62 72 GLN A N 1
ATOM 546 C CA . GLN A 1 72 ? -10.724 -0.906 1.386 1.00 86.62 72 GLN A CA 1
ATOM 547 C C . GLN A 1 72 ? -11.504 -2.229 1.491 1.00 86.62 72 GLN A C 1
ATOM 549 O O . GLN A 1 72 ? -10.902 -3.294 1.653 1.00 86.62 72 GLN A O 1
ATOM 554 N N . PRO A 1 73 ? -12.846 -2.205 1.376 1.00 84.62 73 PRO A N 1
ATOM 555 C CA . PRO A 1 73 ? -13.643 -3.428 1.347 1.00 84.62 73 PRO A CA 1
ATOM 556 C C . PRO A 1 73 ? -13.149 -4.397 0.262 1.00 84.62 73 PRO A C 1
ATOM 558 O O . PRO A 1 73 ? -13.043 -4.019 -0.901 1.00 84.62 73 PRO A O 1
ATOM 561 N N . ASN A 1 74 ? -12.889 -5.652 0.647 1.00 86.00 74 ASN A N 1
ATOM 562 C CA . ASN A 1 74 ? -12.291 -6.723 -0.173 1.00 86.00 74 ASN A CA 1
ATOM 563 C C . ASN A 1 74 ? -10.782 -6.596 -0.474 1.00 86.00 74 ASN A C 1
ATOM 565 O O . ASN A 1 74 ? -10.224 -7.496 -1.108 1.00 86.00 74 ASN A O 1
ATOM 569 N N . GLY A 1 75 ? -10.116 -5.546 0.016 1.00 88.44 75 GLY A N 1
ATOM 570 C CA . GLY A 1 75 ? -8.683 -5.327 -0.171 1.00 88.44 75 GLY A CA 1
ATOM 571 C C . GLY A 1 75 ? -8.292 -5.076 -1.631 1.00 88.44 75 GLY A C 1
ATOM 572 O O . GLY A 1 75 ? -9.068 -4.532 -2.416 1.00 88.44 75 GLY A O 1
ATOM 573 N N . ILE A 1 76 ? -7.073 -5.474 -2.000 1.00 88.62 76 ILE A N 1
ATOM 574 C CA . ILE A 1 76 ? -6.540 -5.351 -3.362 1.00 88.62 76 ILE A CA 1
ATOM 575 C C . ILE A 1 76 ? -5.745 -6.594 -3.767 1.00 88.62 76 ILE A C 1
ATOM 577 O O . ILE A 1 76 ? -5.023 -7.171 -2.956 1.00 88.62 76 ILE A O 1
ATOM 581 N N . GLU A 1 77 ? -5.848 -6.981 -5.038 1.00 89.12 77 GLU A N 1
ATOM 582 C CA . GLU A 1 77 ? -5.006 -8.005 -5.657 1.00 89.12 77 GLU A CA 1
ATOM 583 C C . GLU A 1 77 ? -4.114 -7.367 -6.725 1.00 89.12 77 GLU A C 1
ATOM 585 O O . GLU A 1 77 ? -4.601 -6.710 -7.645 1.00 89.12 77 GLU A O 1
ATOM 590 N N . ILE A 1 78 ? -2.796 -7.521 -6.590 1.00 82.38 78 ILE A N 1
ATOM 591 C CA . ILE A 1 78 ? -1.821 -6.945 -7.516 1.00 82.38 78 ILE A CA 1
ATOM 592 C C . ILE A 1 78 ? -0.554 -7.798 -7.573 1.00 82.38 78 ILE A C 1
ATOM 594 O O . ILE A 1 78 ? -0.096 -8.326 -6.563 1.00 82.38 78 ILE A O 1
ATOM 598 N N . PHE A 1 79 ? 0.020 -7.950 -8.770 1.00 79.44 79 PHE A N 1
ATOM 599 C CA . PHE A 1 79 ? 1.221 -8.765 -9.013 1.00 79.44 79 PHE A CA 1
ATOM 600 C C . PHE A 1 79 ? 1.125 -10.213 -8.484 1.00 79.44 79 PHE A C 1
ATOM 602 O O . PHE A 1 79 ? 2.141 -10.810 -8.140 1.00 79.44 79 PHE A O 1
ATOM 609 N N . GLY A 1 80 ? -0.088 -10.780 -8.428 1.00 82.81 80 GLY A N 1
ATOM 610 C CA . GLY A 1 80 ? -0.347 -12.126 -7.899 1.00 82.81 80 GLY A CA 1
ATOM 611 C C . GLY A 1 80 ? -0.422 -12.216 -6.370 1.00 82.81 80 GLY A C 1
ATOM 612 O O . GLY A 1 80 ? -0.548 -13.318 -5.842 1.00 82.81 80 GLY A O 1
ATOM 613 N N . PHE A 1 81 ? -0.367 -11.084 -5.662 1.00 86.25 81 PHE A N 1
ATOM 614 C CA . PHE A 1 81 ? -0.528 -11.002 -4.212 1.00 86.25 81 PHE A CA 1
ATOM 615 C C . PHE A 1 81 ? -1.860 -10.356 -3.854 1.00 86.25 81 PHE A C 1
ATOM 617 O O . PHE A 1 81 ? -2.240 -9.340 -4.438 1.00 86.25 81 PHE A O 1
ATOM 624 N N . LYS A 1 82 ? -2.540 -10.912 -2.850 1.00 92.06 82 LYS A N 1
ATOM 625 C CA . LYS A 1 82 ? -3.742 -10.322 -2.261 1.00 92.06 82 LYS A CA 1
ATOM 626 C C . LYS A 1 82 ? -3.401 -9.677 -0.919 1.00 92.06 82 LYS A C 1
ATOM 628 O O . LYS A 1 82 ? -2.878 -10.346 -0.031 1.00 92.06 82 LYS A O 1
ATOM 633 N N . PHE A 1 83 ? -3.756 -8.406 -0.761 1.00 92.25 83 PHE A N 1
ATOM 634 C CA . PHE A 1 83 ? -3.610 -7.648 0.479 1.00 92.25 83 PHE A CA 1
ATOM 635 C C . PHE A 1 83 ? -4.987 -7.251 1.008 1.00 92.25 83 PHE A C 1
ATOM 637 O O . PHE A 1 83 ? -5.717 -6.511 0.351 1.00 92.25 83 PHE A O 1
ATOM 644 N N . GLU A 1 84 ? -5.327 -7.706 2.212 1.00 94.12 84 GLU A N 1
ATOM 645 C CA . GLU A 1 84 ? -6.546 -7.324 2.929 1.00 94.12 84 GLU A CA 1
ATOM 646 C C . GLU A 1 84 ? -6.179 -6.953 4.370 1.00 94.12 84 GLU A C 1
ATOM 648 O O . GLU A 1 84 ? -5.580 -7.748 5.097 1.00 94.12 84 GLU A O 1
ATOM 653 N N . SER A 1 85 ? -6.529 -5.736 4.776 1.00 91.69 85 SER A N 1
ATOM 654 C CA . SER A 1 85 ? -6.180 -5.146 6.066 1.00 91.69 85 S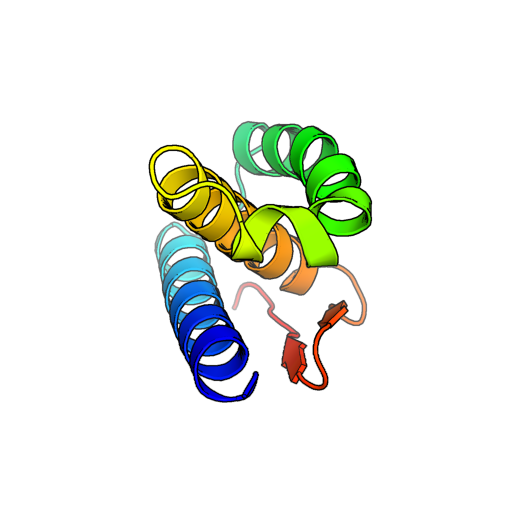ER A CA 1
ATOM 655 C C . SER A 1 85 ? -7.403 -4.519 6.719 1.00 91.69 85 SER A C 1
ATOM 657 O O . SER A 1 85 ? -8.315 -4.036 6.054 1.00 91.69 85 SER A O 1
ATOM 659 N N . ARG A 1 86 ? -7.420 -4.509 8.051 1.00 88.06 86 ARG A N 1
ATOM 660 C CA . ARG A 1 86 ? -8.447 -3.853 8.866 1.00 88.06 86 ARG A CA 1
ATOM 661 C C . ARG A 1 86 ? -7.778 -3.193 10.065 1.00 88.06 86 ARG A C 1
ATOM 663 O O . ARG A 1 86 ? -6.721 -3.661 10.503 1.00 88.06 86 ARG A O 1
ATOM 670 N N . PHE A 1 87 ? -8.379 -2.117 10.558 1.00 82.62 87 PHE A N 1
ATOM 671 C CA . PHE A 1 87 ? -8.086 -1.630 11.903 1.00 82.62 87 PHE A CA 1
ATOM 672 C C . PHE A 1 87 ? -8.715 -2.613 12.896 1.00 82.62 87 PHE A C 1
ATOM 674 O O . PHE A 1 87 ? -9.841 -3.064 12.674 1.00 82.62 87 PHE A O 1
ATOM 681 N N . GLU A 1 88 ? -7.939 -3.011 13.900 1.00 68.94 88 GLU A N 1
ATOM 682 C CA . GLU A 1 88 ? -8.399 -3.846 15.018 1.00 68.94 88 GLU A CA 1
ATOM 683 C C . GLU A 1 88 ? -9.006 -2.974 16.117 1.00 68.94 88 GLU A C 1
ATOM 685 O O . GLU A 1 88 ? -8.494 -1.846 16.311 1.00 68.94 88 GLU A O 1
#